Protein AF-A0A0N7JDE4-F1 (afdb_monomer_lite)

pLDDT: mean 88.2, std 12.68, range [44.09, 98.56]

Sequence (131 aa):
MARLRVPNNPERLAYRLHRVTGLILLAYFMAHAVSMGGMLAGYTWLAEPAAAIVSSKTLRFAVAAAAAFHGLNGLRLILVEALGLGLGKPGIPRPPYISTSLRSAQRLLLHFVVVLAGLAVALAAYLLIAW

Secondary structure (DSSP, 8-state):
------TT-HHHHHHHHHHHHHHHHHHHHHHHHHHHHHHHTT-HHHHHHHHHHHH-HHHHHHHHHHHHHHHHHHHHHIIIIIS-TTPPPP----SS---GGGGSHHHHHHHHHHHHHHHHHHHHHHHHHH-

Organism: NCBI:txid1273541

Radius of gyration: 19.72 Å; chains: 1; bounding box: 37×29×63 Å

Foldseek 3Di:
DDPPPPPDDVVVVLVVLLVVLVVLLVVLVVLVCQQVVCVVVVVCVRNVVSCVVNVDLVSQLVNQLSCLLNVLSVVLCCCCPVVVHFPDDDDDQDPVRDHPCVPTVSVVSSVVSVVRSVVSSVVSVCVSVVD

InterPro domains:
  IPR000701 Succinate dehydrogenase/fumarate reductase type B, transmembrane subunit [PF01127] (14-92)
  IPR034804 Fumarate reductase/succinate dehydrogenase, transmembrane subunit [G3DSA:1.20.1300.10] (7-131)
  IPR034804 Fumarate reductase/succinate dehydrogenase, transmembrane subunit [SSF81343] (10-125)

Structure (mmCIF, N/CA/C/O backbone):
data_AF-A0A0N7JDE4-F1
#
_entry.id   AF-A0A0N7JDE4-F1
#
loop_
_atom_site.group_PDB
_atom_site.id
_atom_site.type_symbol
_atom_site.label_atom_id
_atom_site.label_alt_id
_atom_site.label_comp_id
_atom_site.label_asym_id
_atom_site.label_entity_id
_atom_site.label_seq_id
_atom_site.pdbx_PDB_ins_code
_atom_site.Cartn_x
_atom_site.Cartn_y
_atom_site.Cartn_z
_atom_site.occupancy
_atom_site.B_iso_or_equiv
_atom_site.auth_seq_id
_atom_site.auth_comp_id
_atom_site.auth_asym_id
_atom_site.auth_atom_id
_atom_site.pdbx_PDB_model_num
ATOM 1 N N . MET A 1 1 ? 7.149 5.627 35.596 1.00 44.09 1 MET A N 1
ATOM 2 C CA . MET A 1 1 ? 6.058 5.246 34.667 1.00 44.09 1 MET A CA 1
ATOM 3 C C . MET A 1 1 ? 6.228 3.786 34.263 1.00 44.09 1 MET A C 1
ATOM 5 O O . MET A 1 1 ? 7.124 3.479 33.486 1.00 44.09 1 MET A O 1
ATOM 9 N N . ALA A 1 2 ? 5.430 2.873 34.820 1.00 48.00 2 ALA A N 1
ATOM 10 C CA . ALA A 1 2 ? 5.490 1.464 34.440 1.00 48.00 2 ALA A CA 1
ATOM 11 C C . ALA A 1 2 ? 4.971 1.302 33.001 1.00 48.00 2 ALA A C 1
ATOM 13 O O . ALA A 1 2 ? 3.805 1.578 32.720 1.00 48.00 2 ALA A O 1
ATOM 14 N N . ARG A 1 3 ? 5.834 0.880 32.066 1.00 47.81 3 ARG A N 1
ATOM 15 C CA . ARG A 1 3 ? 5.383 0.451 30.736 1.00 47.81 3 ARG A CA 1
ATOM 16 C C . ARG A 1 3 ? 4.545 -0.807 30.931 1.00 47.81 3 ARG A C 1
ATOM 18 O O . ARG A 1 3 ? 5.103 -1.879 31.140 1.00 47.81 3 ARG A O 1
ATOM 25 N N . LEU A 1 4 ? 3.225 -0.688 30.820 1.00 58.00 4 LEU A N 1
ATOM 26 C CA . LEU A 1 4 ? 2.348 -1.840 30.631 1.00 58.00 4 LEU A CA 1
ATOM 27 C C . LEU A 1 4 ? 2.719 -2.488 29.287 1.00 58.00 4 LEU A C 1
ATOM 29 O O . LEU A 1 4 ? 2.220 -2.116 28.222 1.00 58.00 4 LEU A O 1
ATOM 33 N N . ARG A 1 5 ? 3.679 -3.421 29.311 1.00 52.16 5 ARG A N 1
ATOM 34 C CA . ARG A 1 5 ? 3.924 -4.341 28.201 1.00 52.16 5 ARG A CA 1
ATOM 35 C C . ARG A 1 5 ? 2.702 -5.244 28.147 1.00 52.16 5 ARG A C 1
ATOM 37 O O . ARG A 1 5 ? 2.588 -6.167 28.937 1.00 52.16 5 ARG A O 1
ATOM 44 N N . VAL A 1 6 ? 1.790 -4.959 27.226 1.00 58.91 6 VAL A N 1
ATOM 45 C CA . VAL A 1 6 ? 0.791 -5.935 26.793 1.00 58.91 6 VAL A CA 1
ATOM 46 C C . VAL A 1 6 ? 1.487 -6.800 25.736 1.00 58.91 6 VAL A C 1
ATOM 48 O O . VAL A 1 6 ? 1.682 -6.309 24.615 1.00 58.91 6 VAL A O 1
ATOM 51 N N . PRO A 1 7 ? 1.974 -8.011 26.072 1.00 53.94 7 PRO A N 1
ATOM 52 C CA . PRO A 1 7 ? 2.482 -8.929 25.061 1.00 53.94 7 PRO A CA 1
ATOM 53 C C . PRO A 1 7 ? 1.372 -9.217 24.037 1.00 53.94 7 PRO A C 1
ATOM 55 O O . PRO A 1 7 ? 0.198 -9.287 24.389 1.00 53.94 7 PRO A O 1
ATOM 58 N N . ASN A 1 8 ? 1.746 -9.348 22.762 1.00 64.81 8 ASN A N 1
ATOM 59 C CA . ASN A 1 8 ? 0.865 -9.789 21.670 1.00 64.81 8 ASN A CA 1
ATOM 60 C C . ASN A 1 8 ? -0.326 -8.864 21.343 1.00 64.81 8 ASN A C 1
ATOM 62 O O . ASN A 1 8 ? -1.459 -9.320 21.216 1.00 64.81 8 ASN A O 1
ATOM 66 N N . ASN A 1 9 ? -0.086 -7.558 21.155 1.00 79.19 9 ASN A N 1
ATOM 67 C CA . ASN A 1 9 ? -1.111 -6.660 20.604 1.00 79.19 9 ASN A CA 1
ATOM 68 C C . ASN A 1 9 ? -1.062 -6.628 19.056 1.00 79.19 9 ASN A C 1
ATOM 70 O O . ASN A 1 9 ? -0.157 -5.980 18.513 1.00 79.19 9 ASN A O 1
ATOM 74 N N . PRO A 1 10 ? -2.027 -7.245 18.343 1.00 86.81 10 PRO A N 1
ATOM 75 C CA . PRO A 1 10 ? -2.041 -7.276 16.879 1.00 86.81 10 PRO A CA 1
ATOM 76 C C . PRO A 1 10 ? -2.194 -5.882 16.251 1.00 86.81 10 PRO A C 1
ATOM 78 O O . PRO A 1 10 ? -1.627 -5.636 15.193 1.00 86.81 10 PRO A O 1
ATOM 81 N N . GLU A 1 11 ? -2.838 -4.925 16.928 1.00 88.19 11 GLU A N 1
ATOM 82 C CA . GLU A 1 11 ? -2.956 -3.535 16.448 1.00 88.19 11 GLU A CA 1
ATOM 83 C C . GLU A 1 11 ? -1.585 -2.851 16.344 1.00 88.19 11 GLU A C 1
ATOM 85 O O . GLU A 1 11 ? -1.309 -2.092 15.417 1.00 88.19 11 GLU A O 1
ATOM 90 N N . ARG A 1 12 ? -0.672 -3.154 17.278 1.00 88.44 12 ARG A N 1
ATOM 91 C CA . ARG A 1 12 ? 0.691 -2.604 17.254 1.00 88.44 12 ARG A CA 1
ATOM 92 C C . ARG A 1 12 ? 1.488 -3.162 16.080 1.00 88.44 12 ARG A C 1
ATOM 94 O O . ARG A 1 12 ? 2.286 -2.436 15.487 1.00 88.44 12 ARG A O 1
ATOM 101 N N . LEU A 1 13 ? 1.299 -4.445 15.778 1.00 90.75 13 LEU A N 1
ATOM 102 C CA . LEU A 1 13 ? 1.906 -5.065 14.608 1.00 90.75 13 LEU A CA 1
ATOM 103 C C . LEU A 1 13 ? 1.324 -4.458 13.328 1.00 90.75 13 LEU A C 1
ATOM 105 O O . LEU A 1 13 ? 2.094 -4.011 12.485 1.00 90.75 13 LEU A O 1
ATOM 109 N N . ALA A 1 14 ? -0.002 -4.342 13.232 1.00 93.75 14 ALA A N 1
ATOM 110 C CA . ALA A 1 14 ? -0.688 -3.743 12.091 1.00 93.75 14 ALA A CA 1
ATOM 111 C C . ALA A 1 14 ? -0.226 -2.302 11.819 1.00 93.75 14 ALA A C 1
ATOM 113 O O . ALA A 1 14 ? 0.050 -1.951 10.676 1.00 93.75 14 ALA A O 1
ATOM 114 N N . TYR A 1 15 ? -0.039 -1.491 12.866 1.00 93.25 15 TYR A N 1
ATOM 115 C CA . TYR A 1 15 ? 0.521 -0.142 12.745 1.00 93.25 15 TYR A CA 1
ATOM 116 C C . TYR A 1 15 ? 1.933 -0.141 12.138 1.00 93.25 15 TYR A C 1
ATOM 118 O O . TYR A 1 15 ? 2.220 0.624 11.218 1.00 93.25 15 TYR A O 1
ATOM 126 N N . ARG A 1 16 ? 2.830 -1.011 12.627 1.00 95.38 16 ARG A N 1
ATOM 127 C CA . ARG A 1 16 ? 4.194 -1.121 12.079 1.00 95.38 16 ARG A CA 1
ATOM 128 C C . ARG A 1 16 ? 4.165 -1.580 10.627 1.00 95.38 16 ARG A C 1
ATOM 130 O O . ARG A 1 16 ? 4.826 -0.970 9.791 1.00 95.38 16 ARG A O 1
ATOM 137 N N . LEU A 1 17 ? 3.374 -2.612 10.335 1.00 96.50 17 LEU A N 1
ATOM 138 C CA . LEU A 1 17 ? 3.215 -3.140 8.985 1.00 96.50 17 LEU A CA 1
ATOM 139 C C . LEU A 1 17 ? 2.670 -2.076 8.037 1.00 96.50 17 LEU A C 1
ATOM 141 O O . LEU A 1 17 ? 3.180 -1.957 6.932 1.00 96.50 17 LEU A O 1
ATOM 145 N N . HIS A 1 18 ? 1.710 -1.250 8.456 1.00 97.88 18 HIS A N 1
ATOM 146 C CA . HIS A 1 18 ? 1.136 -0.210 7.599 1.00 97.88 18 HIS A CA 1
ATOM 147 C C . HIS A 1 18 ? 2.188 0.812 7.161 1.00 97.88 18 HIS A C 1
ATOM 149 O O . HIS A 1 18 ? 2.261 1.167 5.988 1.00 97.88 18 HIS A O 1
ATOM 155 N N . ARG A 1 19 ? 3.069 1.219 8.081 1.00 97.44 19 ARG A N 1
ATOM 156 C CA . ARG A 1 19 ? 4.166 2.144 7.768 1.00 97.44 19 ARG A CA 1
ATOM 157 C C . ARG A 1 19 ? 5.212 1.509 6.859 1.00 97.44 19 ARG A C 1
ATOM 159 O O . ARG A 1 19 ? 5.597 2.117 5.869 1.00 97.44 19 ARG A O 1
ATOM 166 N N . VAL A 1 20 ? 5.649 0.290 7.176 1.00 98.12 20 VAL A N 1
ATOM 167 C CA . VAL A 1 20 ? 6.656 -0.425 6.374 1.00 98.12 20 VAL A CA 1
ATOM 168 C C . VAL A 1 20 ? 6.135 -0.695 4.963 1.00 98.12 20 VAL A C 1
ATOM 170 O O . VAL A 1 20 ? 6.819 -0.392 3.992 1.00 98.12 20 VAL A O 1
ATOM 173 N N . THR A 1 21 ? 4.903 -1.189 4.835 1.00 98.25 21 THR A N 1
ATOM 174 C CA . THR A 1 21 ? 4.263 -1.417 3.529 1.00 98.25 21 THR A CA 1
ATOM 175 C C . THR A 1 21 ? 4.073 -0.117 2.754 1.00 98.25 21 THR A C 1
ATOM 177 O O . THR A 1 21 ? 4.327 -0.105 1.558 1.00 98.25 21 THR A O 1
ATOM 180 N N . GLY A 1 22 ? 3.745 0.996 3.418 1.00 98.19 22 GLY A N 1
ATOM 181 C CA . GLY A 1 22 ? 3.687 2.311 2.775 1.00 98.19 22 GLY A CA 1
ATOM 182 C C . GLY A 1 22 ? 5.028 2.750 2.183 1.00 98.19 22 GLY A C 1
ATOM 183 O O . GLY A 1 22 ? 5.067 3.236 1.058 1.00 98.19 22 GLY A O 1
ATOM 184 N N . LEU A 1 23 ? 6.139 2.521 2.894 1.00 98.19 23 LEU A N 1
ATOM 185 C CA . LEU A 1 23 ? 7.485 2.815 2.381 1.00 98.19 23 LEU A CA 1
ATOM 186 C C . LEU A 1 23 ? 7.867 1.917 1.195 1.00 98.19 23 LEU A C 1
ATOM 188 O O . LEU A 1 23 ? 8.443 2.408 0.227 1.00 98.19 23 LEU A O 1
ATOM 192 N N . ILE A 1 24 ? 7.516 0.627 1.246 1.00 96.56 24 ILE A N 1
ATOM 193 C CA . ILE A 1 24 ? 7.724 -0.312 0.130 1.00 96.56 24 ILE A CA 1
ATOM 194 C C . ILE A 1 24 ? 6.957 0.161 -1.110 1.00 96.56 24 ILE A C 1
ATOM 196 O O . ILE A 1 24 ? 7.526 0.223 -2.198 1.00 96.56 24 ILE A O 1
ATOM 200 N N . LEU A 1 25 ? 5.683 0.528 -0.942 1.00 98.12 25 LEU A N 1
ATOM 201 C CA . LEU A 1 25 ? 4.842 1.014 -2.035 1.00 98.12 25 LEU A CA 1
ATOM 202 C C . LEU A 1 25 ? 5.357 2.331 -2.602 1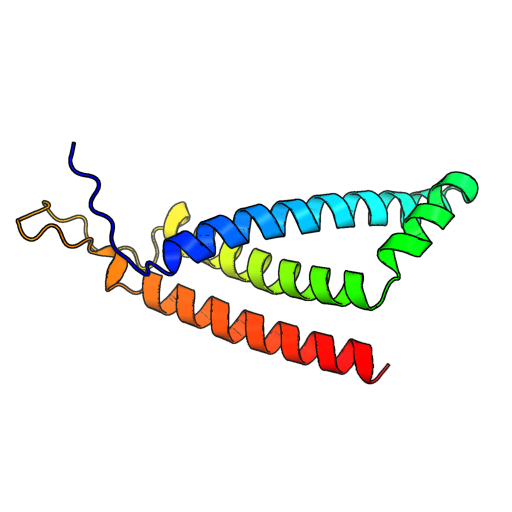.00 98.12 25 LEU A C 1
ATOM 204 O O . LEU A 1 25 ? 5.421 2.469 -3.817 1.00 98.12 25 LEU A O 1
ATOM 208 N N . LEU A 1 26 ? 5.769 3.270 -1.749 1.00 97.94 26 LEU A N 1
ATOM 209 C CA . LEU A 1 26 ? 6.354 4.531 -2.194 1.00 97.94 26 LEU A CA 1
ATOM 210 C C . LEU A 1 26 ? 7.590 4.286 -3.067 1.00 97.94 26 LEU A C 1
ATOM 212 O O . LEU A 1 26 ? 7.653 4.790 -4.184 1.00 97.94 26 LEU A O 1
ATOM 216 N N . ALA A 1 27 ? 8.540 3.476 -2.592 1.00 96.31 27 ALA A N 1
ATOM 217 C CA . ALA A 1 27 ? 9.749 3.158 -3.348 1.00 96.31 27 ALA A CA 1
ATOM 218 C C . ALA A 1 27 ? 9.427 2.475 -4.688 1.00 96.31 27 ALA A C 1
ATOM 220 O O . ALA A 1 27 ? 9.967 2.864 -5.725 1.00 96.31 27 ALA A O 1
ATOM 221 N N . TYR A 1 28 ? 8.508 1.503 -4.683 1.00 96.81 28 TYR A N 1
ATOM 222 C CA . TYR A 1 28 ? 8.073 0.828 -5.902 1.00 96.81 28 TYR A CA 1
ATOM 223 C C . TYR A 1 28 ? 7.406 1.790 -6.889 1.00 96.81 28 TYR A C 1
ATOM 225 O O . TYR A 1 28 ? 7.761 1.786 -8.063 1.00 96.81 28 TYR A O 1
ATOM 233 N N . PHE A 1 29 ? 6.477 2.638 -6.438 1.00 96.56 29 PHE A N 1
ATOM 234 C CA . PHE A 1 29 ? 5.784 3.581 -7.316 1.00 96.56 29 PHE A CA 1
ATOM 235 C C . PHE A 1 29 ? 6.726 4.622 -7.915 1.00 96.56 29 PHE A C 1
ATOM 237 O O . PHE A 1 29 ? 6.549 4.972 -9.078 1.00 96.56 29 PHE A O 1
ATOM 244 N N . MET A 1 30 ? 7.748 5.074 -7.182 1.00 96.69 30 MET A N 1
ATOM 245 C CA . MET A 1 30 ? 8.772 5.960 -7.746 1.00 96.69 30 MET A CA 1
ATOM 246 C C . MET A 1 30 ? 9.555 5.263 -8.864 1.00 96.69 30 MET A C 1
ATOM 248 O O . MET A 1 30 ? 9.657 5.801 -9.965 1.00 96.69 30 MET A O 1
ATOM 252 N N . ALA A 1 31 ? 10.048 4.042 -8.626 1.00 96.12 31 ALA A N 1
ATOM 253 C CA . ALA A 1 31 ? 10.745 3.269 -9.656 1.00 96.12 31 ALA A CA 1
ATOM 254 C C . ALA A 1 31 ? 9.836 2.962 -10.861 1.00 96.12 31 ALA A C 1
ATOM 256 O O . ALA A 1 31 ? 10.254 3.073 -12.011 1.00 96.12 31 ALA A O 1
ATOM 257 N N . HIS A 1 32 ? 8.569 2.631 -10.609 1.00 95.88 32 HIS A N 1
ATOM 258 C CA . HIS A 1 32 ? 7.593 2.341 -11.653 1.00 95.88 32 HIS A CA 1
ATOM 259 C C . HIS A 1 32 ? 7.264 3.580 -12.499 1.00 95.88 32 HIS A C 1
ATOM 261 O O . HIS A 1 32 ? 7.206 3.484 -13.723 1.00 95.88 32 HIS A O 1
ATOM 267 N N . ALA A 1 33 ? 7.121 4.752 -11.871 1.00 96.31 33 ALA A N 1
ATOM 268 C CA . ALA A 1 33 ? 6.915 6.018 -12.569 1.00 96.31 33 ALA A CA 1
ATOM 269 C C . ALA A 1 33 ? 8.116 6.385 -13.454 1.00 96.31 33 ALA A C 1
ATOM 271 O O . ALA A 1 33 ? 7.924 6.802 -14.593 1.00 96.31 33 ALA A O 1
ATOM 272 N N . VAL A 1 34 ? 9.346 6.174 -12.968 1.00 97.25 34 VAL A N 1
ATOM 273 C CA . VAL A 1 34 ? 10.574 6.381 -13.755 1.00 97.25 34 VAL A CA 1
ATOM 274 C C . VAL A 1 34 ? 10.639 5.426 -14.946 1.00 97.25 34 VAL A C 1
ATOM 276 O O . VAL A 1 34 ? 10.954 5.855 -16.051 1.00 97.25 34 VAL A O 1
ATOM 279 N N . SER A 1 35 ? 10.296 4.152 -14.746 1.00 96.12 35 SER A N 1
ATOM 280 C CA . SER A 1 35 ? 10.259 3.153 -15.818 1.00 96.12 35 SER A CA 1
ATOM 281 C C . SER A 1 35 ? 9.255 3.535 -16.912 1.00 96.12 35 SER A C 1
ATOM 283 O O . SER A 1 35 ? 9.644 3.735 -18.060 1.00 96.12 35 SER A O 1
ATOM 285 N N . MET A 1 36 ? 7.978 3.704 -16.564 1.00 93.94 36 MET A N 1
ATOM 286 C CA . MET A 1 36 ? 6.928 3.971 -17.553 1.00 93.94 36 MET A CA 1
ATOM 287 C C . MET A 1 36 ? 7.066 5.363 -18.177 1.00 93.94 36 MET A C 1
ATOM 289 O O . MET A 1 36 ? 6.964 5.516 -19.394 1.00 93.94 36 MET A O 1
ATOM 293 N N . GLY A 1 37 ? 7.328 6.382 -17.354 1.00 94.94 37 GLY A N 1
ATOM 294 C CA . GLY A 1 37 ? 7.498 7.757 -17.818 1.00 94.94 37 GLY A CA 1
ATOM 295 C C . GLY A 1 37 ? 8.752 7.933 -18.671 1.00 94.94 37 GLY A C 1
ATOM 296 O O . GLY A 1 37 ? 8.702 8.597 -19.703 1.00 94.94 37 GLY A O 1
ATOM 297 N N . GLY A 1 38 ? 9.860 7.293 -18.288 1.00 95.75 38 GLY A N 1
ATOM 298 C CA . GLY A 1 38 ? 11.099 7.316 -19.057 1.00 95.75 38 GLY A CA 1
ATOM 299 C C . GLY A 1 38 ? 10.972 6.594 -20.399 1.00 95.75 38 GLY A C 1
ATOM 300 O O . GLY A 1 38 ? 11.450 7.121 -21.399 1.00 95.75 38 GLY A O 1
ATOM 301 N N . MET A 1 39 ? 10.277 5.448 -20.455 1.00 94.31 39 MET A N 1
ATOM 302 C CA . MET A 1 39 ? 9.975 4.763 -21.721 1.00 94.31 39 MET A CA 1
ATOM 303 C C . MET A 1 39 ? 9.141 5.648 -22.651 1.00 94.31 39 MET A C 1
ATOM 305 O O . MET A 1 39 ? 9.495 5.808 -23.817 1.00 94.31 39 MET A O 1
ATOM 309 N N . LEU A 1 40 ? 8.078 6.272 -22.132 1.00 96.31 40 LEU A N 1
ATOM 310 C CA . LEU A 1 40 ? 7.215 7.160 -22.915 1.00 96.31 40 LEU A CA 1
ATOM 311 C C . LEU A 1 40 ? 7.969 8.381 -23.463 1.00 96.31 40 LEU A C 1
ATOM 313 O O . LEU A 1 40 ? 7.711 8.818 -24.581 1.00 96.31 40 LEU A O 1
ATOM 317 N N . ALA A 1 41 ? 8.910 8.920 -22.687 1.00 96.44 41 ALA A N 1
ATOM 318 C CA . ALA A 1 41 ? 9.723 10.071 -23.069 1.00 96.44 41 ALA A CA 1
ATOM 319 C C . ALA A 1 41 ? 10.962 9.713 -23.919 1.00 96.44 41 ALA A C 1
ATOM 321 O O . ALA A 1 41 ? 11.719 10.604 -24.297 1.00 96.44 41 ALA A O 1
ATOM 322 N N . GLY A 1 42 ? 11.202 8.428 -24.207 1.00 95.31 42 GLY A N 1
ATOM 323 C CA . GLY A 1 42 ? 12.375 7.966 -24.959 1.00 95.31 42 GLY A CA 1
ATOM 324 C C . GLY A 1 42 ? 13.691 7.952 -24.166 1.00 95.31 42 GLY A C 1
ATOM 325 O O . GLY A 1 42 ? 14.753 7.714 -24.739 1.00 95.31 42 GLY A O 1
ATOM 326 N N . TYR A 1 43 ? 13.656 8.158 -22.846 1.00 96.25 43 TYR A N 1
ATOM 327 C CA . TYR A 1 43 ? 14.821 8.088 -21.953 1.00 96.25 43 TYR A CA 1
ATOM 328 C C . TYR A 1 43 ? 15.119 6.646 -21.520 1.00 96.25 43 TYR A C 1
ATOM 330 O O . TYR A 1 43 ? 15.121 6.316 -20.332 1.00 96.25 43 TYR A O 1
ATOM 338 N N . THR A 1 44 ? 15.380 5.768 -22.489 1.00 94.00 44 THR A N 1
ATOM 339 C CA . THR A 1 44 ? 15.582 4.325 -22.254 1.00 94.00 44 THR A CA 1
ATOM 340 C C . THR A 1 44 ? 16.737 4.034 -21.294 1.00 94.00 44 THR A C 1
ATOM 342 O O . THR A 1 44 ? 16.612 3.171 -20.433 1.00 94.00 44 THR A O 1
ATOM 345 N N . TRP A 1 45 ? 17.818 4.815 -21.346 1.00 93.12 45 TRP A N 1
ATOM 346 C CA . TRP A 1 45 ? 18.969 4.682 -20.441 1.00 93.12 45 TR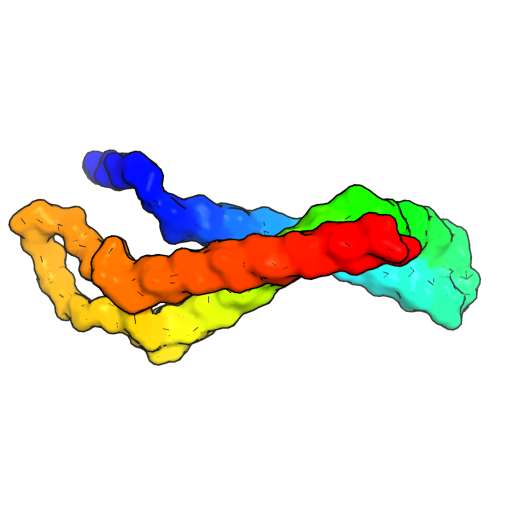P A CA 1
ATOM 347 C C . TRP A 1 45 ? 18.609 4.835 -18.951 1.00 93.12 45 TRP A C 1
ATOM 349 O O . TRP A 1 45 ? 19.262 4.237 -18.099 1.00 93.12 45 TRP A O 1
ATOM 359 N N . LEU A 1 46 ? 17.569 5.613 -18.635 1.00 92.94 46 LEU A N 1
ATOM 360 C CA . LEU A 1 46 ? 17.043 5.786 -17.279 1.00 92.94 46 LEU A CA 1
ATOM 361 C C . LEU A 1 46 ? 15.917 4.786 -16.977 1.00 92.94 46 LEU A C 1
ATOM 363 O O . LEU A 1 46 ? 15.790 4.303 -15.851 1.00 92.94 46 LEU A O 1
ATOM 367 N N . ALA A 1 47 ? 15.094 4.481 -17.978 1.00 96.19 47 ALA A N 1
ATOM 368 C CA . ALA A 1 47 ? 13.890 3.678 -17.824 1.00 96.19 47 ALA A CA 1
ATOM 369 C C . ALA A 1 47 ? 14.160 2.171 -17.711 1.00 96.19 47 ALA A C 1
ATOM 371 O O . ALA A 1 47 ? 13.520 1.498 -16.902 1.00 96.19 47 ALA A O 1
ATOM 372 N N . GLU A 1 48 ? 15.107 1.644 -18.491 1.00 95.81 48 GLU A N 1
ATOM 373 C CA . GLU A 1 48 ? 15.426 0.211 -18.565 1.00 95.81 48 GLU A CA 1
ATOM 374 C C . GLU A 1 48 ? 15.903 -0.368 -17.219 1.00 95.81 48 GLU A C 1
ATOM 376 O O . GLU A 1 48 ? 15.360 -1.389 -16.785 1.00 95.81 48 GLU A O 1
ATOM 381 N N . PRO A 1 49 ? 16.823 0.277 -16.465 1.00 95.31 49 PRO A N 1
ATOM 382 C CA . PRO A 1 49 ? 17.213 -0.222 -15.145 1.00 95.31 49 PRO A CA 1
ATOM 383 C C . PRO A 1 49 ? 16.038 -0.273 -14.161 1.00 95.31 49 PRO A C 1
ATOM 385 O O . PRO A 1 49 ? 15.892 -1.232 -13.401 1.00 95.31 49 PRO A O 1
ATOM 388 N N . ALA A 1 50 ? 15.168 0.741 -14.188 1.00 94.94 50 ALA A N 1
ATOM 389 C CA . ALA A 1 50 ? 13.976 0.775 -13.350 1.00 94.94 50 ALA A CA 1
ATOM 390 C C . ALA A 1 50 ? 12.976 -0.323 -13.754 1.00 94.94 50 ALA A C 1
ATOM 392 O O . ALA A 1 50 ? 12.434 -1.002 -12.879 1.00 94.94 50 ALA A O 1
ATOM 393 N N . ALA A 1 51 ? 12.790 -0.551 -15.060 1.00 95.12 51 ALA A N 1
ATOM 394 C CA . ALA A 1 51 ? 11.943 -1.607 -15.613 1.00 95.12 51 ALA A CA 1
ATOM 395 C C . ALA A 1 51 ? 12.410 -3.005 -15.175 1.00 95.12 51 ALA A C 1
ATOM 397 O O . ALA A 1 51 ? 11.599 -3.835 -14.754 1.00 95.12 51 ALA A O 1
ATOM 398 N N . ALA A 1 52 ? 13.722 -3.255 -15.199 1.00 94.06 52 ALA A N 1
ATOM 399 C CA . ALA A 1 52 ? 14.312 -4.515 -14.753 1.00 94.06 52 ALA A CA 1
ATOM 400 C C . ALA A 1 52 ? 14.021 -4.801 -13.269 1.00 94.06 52 ALA A C 1
ATOM 402 O O . ALA A 1 52 ? 13.695 -5.930 -12.900 1.00 94.06 52 ALA A O 1
ATOM 403 N N . ILE A 1 53 ? 14.069 -3.773 -12.416 1.00 92.31 53 ILE A N 1
ATOM 404 C CA . ILE A 1 53 ? 13.741 -3.908 -10.991 1.00 92.31 53 ILE A CA 1
ATOM 405 C C . ILE A 1 53 ? 12.248 -4.214 -10.813 1.00 92.31 53 ILE A C 1
ATOM 407 O O . ILE A 1 53 ? 11.896 -5.210 -10.177 1.00 92.31 53 ILE A O 1
ATOM 411 N N . VAL A 1 54 ? 11.360 -3.389 -11.383 1.00 94.69 54 VAL A N 1
ATOM 412 C CA . VAL A 1 54 ? 9.905 -3.480 -11.137 1.00 94.69 54 VAL A CA 1
ATOM 413 C C . VAL A 1 54 ? 9.234 -4.684 -11.804 1.00 94.69 54 VAL A C 1
ATOM 415 O O . VAL A 1 54 ? 8.174 -5.115 -11.356 1.00 94.69 54 VAL A O 1
ATOM 418 N N . SER A 1 55 ? 9.844 -5.271 -12.837 1.00 92.50 55 SER A N 1
ATOM 419 C CA . SER A 1 55 ? 9.311 -6.448 -13.545 1.00 92.50 55 SER A CA 1
ATOM 420 C C . SER A 1 55 ? 9.563 -7.783 -12.827 1.00 92.50 55 SER A C 1
ATOM 422 O O . SER A 1 55 ? 8.885 -8.780 -13.119 1.00 92.50 55 SER A O 1
ATOM 424 N N . SER A 1 56 ? 10.465 -7.812 -11.838 1.00 92.12 56 SER A N 1
ATOM 425 C CA . SER A 1 56 ? 10.783 -9.007 -11.046 1.00 92.12 56 SER A CA 1
ATOM 426 C C . SER A 1 56 ? 9.528 -9.659 -10.450 1.00 92.12 56 SER A C 1
ATOM 428 O O . SER A 1 56 ? 8.747 -9.005 -9.754 1.00 92.12 56 SER A O 1
ATOM 430 N N . LYS A 1 57 ? 9.331 -10.970 -10.690 1.00 89.75 57 LYS A N 1
ATOM 431 C CA . LYS A 1 57 ? 8.185 -11.731 -10.143 1.00 89.75 57 LYS A CA 1
ATOM 432 C C . LYS A 1 57 ? 8.135 -11.640 -8.612 1.00 89.75 57 LYS A C 1
ATOM 434 O O . LYS A 1 57 ? 7.076 -11.373 -8.049 1.00 89.75 57 LYS A O 1
ATOM 439 N N . THR A 1 58 ? 9.283 -11.788 -7.948 1.00 91.38 58 THR A N 1
ATOM 440 C CA . THR A 1 58 ? 9.397 -11.704 -6.484 1.00 91.38 58 THR A CA 1
ATOM 441 C C . THR A 1 58 ? 9.002 -10.326 -5.966 1.00 91.38 58 THR A C 1
ATOM 443 O O . THR A 1 58 ? 8.244 -10.225 -5.001 1.00 91.38 58 THR A O 1
ATOM 446 N N . LEU A 1 59 ? 9.476 -9.258 -6.620 1.00 93.44 59 LEU A N 1
ATOM 447 C CA . LEU A 1 59 ? 9.143 -7.898 -6.203 1.00 93.44 59 LEU A CA 1
ATOM 448 C C . LEU A 1 59 ? 7.660 -7.599 -6.424 1.00 93.44 59 LEU A C 1
ATOM 450 O O . LEU A 1 59 ? 7.010 -7.085 -5.519 1.00 93.44 59 LEU A O 1
ATOM 454 N N . ARG A 1 60 ? 7.100 -7.972 -7.580 1.00 92.81 60 ARG A N 1
ATOM 455 C CA . ARG A 1 60 ? 5.669 -7.797 -7.869 1.00 92.81 60 ARG A CA 1
ATOM 456 C C . ARG A 1 60 ? 4.787 -8.526 -6.863 1.00 92.81 60 ARG A C 1
ATOM 458 O O . ARG A 1 60 ? 3.796 -7.957 -6.416 1.00 92.81 60 ARG A O 1
ATOM 465 N N . PHE A 1 61 ? 5.167 -9.734 -6.451 1.00 94.06 61 PHE A N 1
ATOM 466 C CA . PHE A 1 61 ? 4.459 -10.449 -5.392 1.00 94.06 61 PHE A CA 1
ATOM 467 C C . PHE A 1 61 ? 4.530 -9.708 -4.046 1.00 94.06 61 PHE A C 1
ATOM 469 O O . PHE A 1 61 ? 3.501 -9.476 -3.410 1.00 94.06 61 PHE A O 1
ATOM 476 N N . ALA A 1 62 ? 5.725 -9.277 -3.629 1.00 94.94 62 ALA A N 1
ATOM 477 C CA . ALA A 1 62 ? 5.905 -8.532 -2.383 1.00 94.94 62 ALA A CA 1
ATOM 478 C C . ALA A 1 62 ? 5.118 -7.208 -2.375 1.00 94.94 62 ALA A C 1
ATOM 480 O O . ALA A 1 62 ? 4.496 -6.854 -1.373 1.00 94.94 62 ALA A O 1
ATOM 481 N N . VAL A 1 63 ? 5.103 -6.499 -3.504 1.00 96.75 63 VAL A N 1
ATOM 482 C CA . VAL A 1 63 ? 4.362 -5.247 -3.694 1.00 96.75 63 VAL A CA 1
ATOM 483 C C . VAL A 1 63 ? 2.858 -5.493 -3.710 1.00 96.75 63 VAL A C 1
ATOM 485 O O . VAL A 1 63 ? 2.133 -4.727 -3.084 1.00 96.75 63 VAL A O 1
ATOM 488 N N . ALA A 1 64 ? 2.376 -6.571 -4.334 1.00 96.25 64 ALA A N 1
ATOM 489 C CA . ALA A 1 64 ? 0.964 -6.950 -4.281 1.00 96.25 64 ALA A CA 1
ATOM 490 C C . ALA A 1 64 ? 0.513 -7.228 -2.837 1.00 96.25 64 ALA A C 1
ATOM 492 O O . ALA A 1 64 ? -0.529 -6.733 -2.406 1.00 96.25 64 ALA A O 1
ATOM 493 N N . ALA A 1 65 ? 1.331 -7.941 -2.056 1.00 96.81 65 ALA A N 1
ATOM 494 C CA . ALA A 1 65 ? 1.059 -8.174 -0.641 1.00 96.81 65 ALA A CA 1
ATOM 495 C C . ALA A 1 65 ? 1.081 -6.887 0.190 1.00 96.81 65 ALA A C 1
ATOM 497 O O . ALA A 1 65 ? 0.184 -6.659 1.009 1.00 96.81 65 ALA A O 1
ATOM 498 N N . ALA A 1 66 ? 2.062 -6.015 -0.054 1.00 98.06 66 ALA A N 1
ATOM 499 C CA . ALA A 1 66 ? 2.128 -4.708 0.581 1.00 98.06 66 ALA A CA 1
ATOM 500 C C . ALA A 1 66 ? 0.903 -3.851 0.230 1.00 98.06 66 ALA A C 1
ATOM 502 O O . ALA A 1 66 ? 0.310 -3.270 1.133 1.00 98.06 66 ALA A O 1
ATOM 503 N N . ALA A 1 67 ? 0.485 -3.814 -1.038 1.00 98.06 67 ALA A N 1
ATOM 504 C CA . ALA A 1 67 ? -0.659 -3.042 -1.521 1.00 98.06 67 ALA A CA 1
ATOM 505 C C . ALA A 1 67 ? -1.974 -3.526 -0.904 1.00 98.06 67 ALA A C 1
ATOM 507 O O . ALA A 1 67 ? -2.733 -2.712 -0.375 1.00 98.06 67 ALA A O 1
ATOM 508 N N . ALA A 1 68 ? -2.213 -4.842 -0.904 1.00 97.94 68 ALA A N 1
ATOM 509 C CA . ALA A 1 68 ? -3.415 -5.438 -0.329 1.00 97.94 68 ALA A CA 1
ATOM 510 C C . ALA A 1 68 ? -3.556 -5.090 1.158 1.00 97.94 68 ALA A C 1
ATOM 512 O O . ALA A 1 68 ? -4.583 -4.558 1.583 1.00 97.94 68 ALA A O 1
ATOM 513 N N . PHE A 1 69 ? -2.503 -5.324 1.949 1.00 98.38 69 PHE A N 1
ATOM 514 C CA . PHE A 1 69 ? -2.531 -4.987 3.368 1.00 98.38 69 PHE A CA 1
ATOM 515 C C . PHE A 1 69 ? -2.615 -3.472 3.597 1.00 98.38 69 PHE A C 1
ATOM 517 O O . PHE A 1 69 ? -3.439 -3.023 4.391 1.00 98.38 69 PHE A O 1
ATOM 524 N N . HIS A 1 70 ? -1.783 -2.671 2.924 1.00 98.56 70 HIS A N 1
ATOM 525 C CA . HIS A 1 70 ? -1.715 -1.226 3.143 1.00 98.56 70 HIS A CA 1
ATOM 526 C C . HIS A 1 70 ? -3.039 -0.537 2.812 1.00 98.56 70 HIS A C 1
ATOM 528 O O . HIS A 1 70 ? -3.511 0.265 3.617 1.00 98.56 70 HIS A O 1
ATOM 534 N N . GLY A 1 71 ? -3.655 -0.887 1.679 1.00 98.00 71 GLY A N 1
ATOM 535 C CA . GLY A 1 71 ? -4.938 -0.340 1.248 1.00 98.00 71 GLY A CA 1
ATOM 536 C C . GLY A 1 71 ? -6.077 -0.714 2.194 1.00 98.00 71 GLY A C 1
ATOM 537 O O . GLY A 1 71 ? -6.764 0.168 2.709 1.00 98.00 71 GLY A O 1
ATOM 538 N N . LEU A 1 72 ? -6.241 -2.006 2.501 1.00 98.12 72 LEU A N 1
ATOM 539 C CA . LEU A 1 72 ? -7.306 -2.476 3.397 1.00 98.12 72 LEU A CA 1
ATOM 540 C C . LEU A 1 72 ? -7.130 -1.953 4.828 1.00 98.12 72 LEU A C 1
ATOM 542 O O . LEU A 1 72 ? -8.091 -1.516 5.463 1.00 98.12 72 LEU A O 1
ATOM 546 N N . ASN A 1 73 ? -5.898 -1.955 5.343 1.00 97.19 73 ASN A N 1
ATOM 547 C CA . ASN A 1 73 ? -5.609 -1.422 6.667 1.00 97.19 73 ASN A CA 1
ATOM 548 C C . ASN A 1 73 ? -5.787 0.100 6.717 1.00 97.19 73 ASN A C 1
ATOM 550 O O . ASN A 1 73 ? -6.312 0.597 7.709 1.00 97.19 73 ASN A O 1
ATOM 554 N N . GLY A 1 74 ? -5.391 0.824 5.666 1.00 96.81 74 GLY A N 1
ATOM 555 C CA . GLY A 1 74 ? -5.624 2.262 5.523 1.00 96.81 74 GLY A CA 1
ATOM 556 C C . GLY A 1 74 ? -7.114 2.599 5.519 1.00 96.81 74 GLY A C 1
ATOM 557 O O . GLY A 1 74 ? -7.542 3.460 6.282 1.00 96.81 74 GLY A O 1
ATOM 558 N N . LEU A 1 75 ? -7.926 1.846 4.770 1.00 96.62 75 LEU A N 1
ATOM 559 C CA . LEU A 1 75 ? -9.383 1.982 4.795 1.00 96.62 75 LEU A CA 1
ATOM 560 C C . LEU A 1 75 ? -9.948 1.738 6.201 1.00 96.62 75 LEU A C 1
ATOM 562 O O . LEU A 1 75 ? -10.735 2.544 6.687 1.00 96.62 75 LEU A O 1
ATOM 566 N N . ARG A 1 76 ? -9.498 0.686 6.900 1.00 94.94 76 ARG A N 1
ATOM 567 C CA . ARG A 1 76 ? -9.863 0.468 8.311 1.00 94.94 76 ARG A CA 1
ATOM 568 C C . ARG A 1 76 ? -9.520 1.683 9.178 1.00 94.94 76 ARG A C 1
ATOM 570 O O . ARG A 1 76 ? -10.337 2.052 10.013 1.00 94.94 76 ARG A O 1
ATOM 577 N N . LEU A 1 77 ? -8.340 2.285 9.014 1.00 94.19 77 LEU A N 1
ATOM 578 C CA . LEU A 1 77 ? -7.946 3.468 9.790 1.00 94.19 77 LEU A CA 1
ATOM 579 C C . LEU A 1 77 ?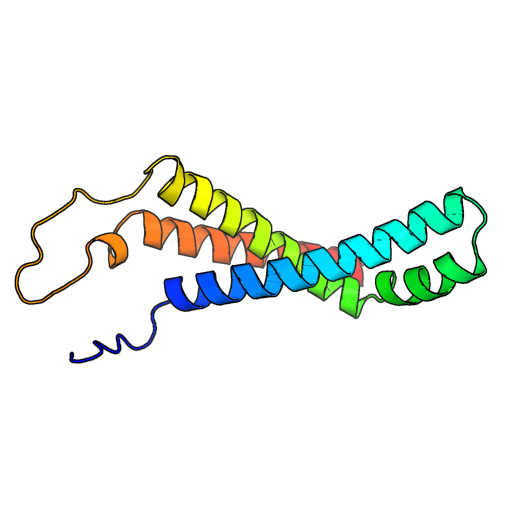 -8.842 4.671 9.474 1.00 94.19 77 LEU A C 1
ATOM 581 O O . LEU A 1 77 ? -9.263 5.350 10.399 1.00 94.19 77 LEU A O 1
ATOM 585 N N . ILE A 1 78 ? -9.216 4.892 8.211 1.00 95.19 78 ILE A N 1
ATOM 586 C CA . ILE A 1 78 ? -10.184 5.940 7.845 1.00 95.19 78 ILE A CA 1
ATOM 587 C C . ILE A 1 78 ? -11.517 5.706 8.569 1.00 95.19 78 ILE A C 1
ATOM 589 O O . ILE A 1 78 ? -12.037 6.614 9.214 1.00 95.19 78 ILE A O 1
ATOM 593 N N . LEU A 1 79 ? -12.052 4.482 8.526 1.00 92.31 79 LEU A N 1
ATOM 594 C CA . LEU A 1 79 ? -13.319 4.155 9.186 1.00 92.31 79 LEU A CA 1
ATOM 595 C C . LEU A 1 79 ? -13.242 4.357 10.708 1.00 92.31 79 LEU A C 1
ATOM 597 O O . LEU A 1 79 ? -14.138 4.957 11.294 1.00 92.31 79 LEU A O 1
ATOM 601 N N . VAL A 1 80 ? -12.179 3.871 11.350 1.00 90.06 80 VAL A N 1
ATOM 602 C CA . VAL A 1 80 ? -12.066 3.863 12.816 1.00 90.06 80 VAL A CA 1
ATOM 603 C C . VAL A 1 80 ? -11.604 5.207 13.374 1.00 90.06 80 VAL A C 1
ATOM 605 O O . VAL A 1 80 ? -12.169 5.684 14.352 1.00 90.06 80 VAL A O 1
ATOM 608 N N . GLU A 1 81 ? -10.575 5.815 12.788 1.00 89.25 81 GLU A N 1
ATOM 609 C CA . GLU A 1 81 ? -9.912 7.005 13.331 1.00 89.25 81 GLU A CA 1
ATOM 610 C C . GLU A 1 81 ? -10.493 8.302 12.764 1.00 89.25 81 GLU A C 1
ATOM 612 O O . GLU A 1 81 ? -10.725 9.235 13.528 1.00 89.25 81 GLU A O 1
ATOM 617 N N . ALA A 1 82 ? -10.766 8.368 11.455 1.00 89.81 82 ALA A N 1
ATOM 618 C CA . ALA A 1 82 ? -11.301 9.586 10.840 1.00 89.81 82 ALA A CA 1
ATOM 619 C C . ALA A 1 82 ? -12.826 9.696 10.992 1.00 89.81 82 ALA A C 1
ATOM 621 O O . ALA A 1 82 ? -13.341 10.787 11.224 1.00 89.81 82 ALA A O 1
ATOM 622 N N . LEU A 1 83 ? -13.550 8.575 10.888 1.00 89.69 83 LEU A N 1
ATOM 623 C CA . LEU A 1 83 ? -15.017 8.547 10.981 1.00 89.69 83 LEU A CA 1
ATOM 624 C C . LEU A 1 83 ? -15.542 8.069 12.345 1.00 89.69 83 LEU A C 1
ATOM 626 O O . LEU A 1 83 ? -16.749 8.079 12.578 1.00 89.69 83 LEU A O 1
ATOM 630 N N . GLY A 1 84 ? -14.659 7.638 13.250 1.00 86.06 84 GLY A N 1
ATOM 631 C CA . GLY A 1 84 ? -15.031 7.186 14.594 1.00 86.06 84 GLY A CA 1
ATOM 632 C C . GLY A 1 84 ? -15.833 5.878 14.641 1.00 86.06 84 GLY A C 1
ATOM 633 O O . GLY A 1 84 ? 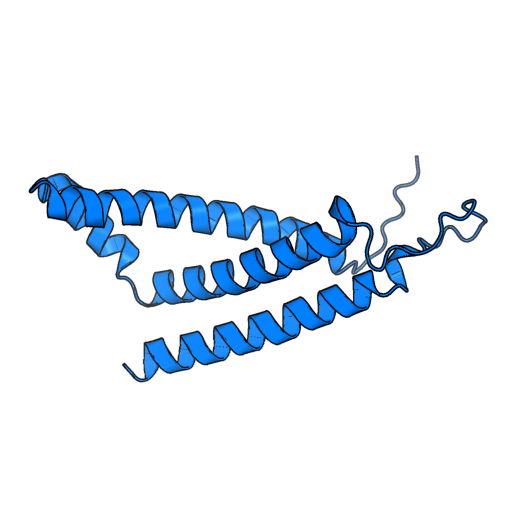-16.390 5.533 15.686 1.00 86.06 84 GLY A O 1
ATOM 634 N N . LEU A 1 85 ? -15.921 5.132 13.535 1.00 85.88 85 LEU A N 1
ATOM 635 C CA . LEU A 1 85 ? -16.739 3.925 13.445 1.00 85.88 85 LEU A CA 1
ATOM 636 C C . LEU A 1 85 ? -16.106 2.774 14.230 1.0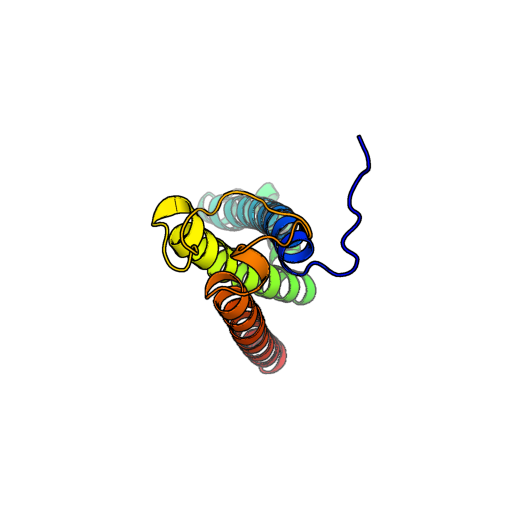0 85.88 85 LEU A C 1
ATOM 638 O O . LEU A 1 85 ? -14.939 2.430 14.066 1.00 85.88 85 LEU A O 1
ATOM 642 N N . GLY A 1 86 ? -16.901 2.129 15.083 1.00 78.31 86 GLY A N 1
ATOM 643 C CA . GLY A 1 86 ? -16.446 0.974 15.861 1.00 78.31 86 GLY A CA 1
ATOM 644 C C . GLY A 1 86 ? -15.545 1.311 17.057 1.00 78.31 86 GLY A C 1
ATOM 645 O O . GLY A 1 86 ? -15.056 0.392 17.732 1.00 78.31 86 GLY A O 1
ATOM 646 N N . LEU A 1 87 ? -15.368 2.603 17.361 1.00 80.88 87 LEU A N 1
ATOM 647 C CA . LEU A 1 87 ? -14.837 3.057 18.641 1.00 80.88 87 LEU A CA 1
ATOM 648 C C . LEU A 1 87 ? -15.890 2.842 19.736 1.00 80.88 87 LEU A C 1
ATOM 650 O O . LEU A 1 87 ? -17.063 3.181 19.589 1.00 80.88 87 LEU A O 1
ATOM 654 N N . GLY A 1 88 ? -15.473 2.234 20.847 1.00 74.00 88 GLY A N 1
ATOM 655 C CA . GLY A 1 88 ? -16.321 2.126 22.033 1.00 74.00 88 GLY A CA 1
ATOM 656 C C . GLY A 1 88 ? -16.543 3.496 22.679 1.00 74.00 88 GLY A C 1
ATOM 657 O O . GLY A 1 88 ? -15.753 4.418 22.476 1.00 74.00 88 GLY A O 1
ATOM 658 N N . LYS A 1 89 ? -17.590 3.621 23.503 1.00 75.62 89 LYS A N 1
ATOM 659 C CA . LYS A 1 89 ? -17.825 4.850 24.272 1.00 75.62 89 LYS A CA 1
ATOM 660 C C . LYS A 1 89 ? -16.603 5.159 25.155 1.00 75.62 89 LYS A C 1
ATOM 662 O O . LYS A 1 89 ? -16.108 4.240 25.820 1.00 75.62 89 LYS A O 1
ATOM 667 N N . PRO A 1 90 ? -16.127 6.419 25.191 1.00 72.62 90 PRO A N 1
ATOM 668 C CA . PRO A 1 90 ? -15.106 6.835 26.141 1.00 72.62 90 PRO A CA 1
ATOM 669 C C . PRO A 1 90 ? -15.571 6.507 27.562 1.00 72.62 90 PRO A C 1
ATOM 671 O O . PRO A 1 90 ? -16.675 6.868 27.963 1.00 72.62 90 PRO A O 1
ATOM 674 N N . GLY A 1 91 ? -14.743 5.781 28.305 1.00 73.00 91 GLY A N 1
ATOM 675 C CA . GLY A 1 91 ? -15.004 5.418 29.692 1.00 73.00 91 GLY A CA 1
ATOM 676 C C . GLY A 1 91 ? -13.854 5.882 30.568 1.00 73.00 91 GLY A C 1
ATOM 677 O O . GLY A 1 91 ? -12.703 5.895 30.130 1.00 73.00 91 GLY A O 1
ATOM 678 N N . ILE A 1 92 ? -14.160 6.252 31.810 1.00 77.88 92 ILE A N 1
ATOM 679 C CA . ILE A 1 92 ? -13.131 6.582 32.799 1.00 77.88 92 ILE A CA 1
ATOM 680 C C . ILE A 1 92 ? -12.274 5.324 33.017 1.00 77.88 92 ILE A C 1
ATOM 682 O O . ILE A 1 92 ? -12.840 4.281 33.362 1.00 77.88 92 ILE A O 1
ATOM 686 N N . PRO A 1 93 ? -10.941 5.384 32.838 1.00 74.00 93 PRO A N 1
ATOM 687 C CA . PRO A 1 93 ? -10.075 4.241 33.088 1.00 74.00 93 PRO A CA 1
ATOM 688 C C . PRO A 1 93 ? -10.144 3.872 34.573 1.00 74.00 93 PRO A C 1
ATOM 690 O O . PRO A 1 93 ? -9.637 4.600 35.424 1.00 74.00 93 PRO A O 1
ATOM 693 N N . ARG A 1 94 ? -10.794 2.752 34.897 1.00 78.12 94 ARG A N 1
ATOM 694 C CA . ARG A 1 94 ? -10.813 2.187 36.252 1.00 78.12 94 ARG A CA 1
ATOM 695 C C . ARG A 1 94 ? -9.883 0.976 36.302 1.00 78.12 94 ARG A C 1
ATOM 697 O O . ARG A 1 94 ? -9.816 0.249 35.313 1.00 78.12 94 ARG A O 1
ATOM 704 N N . PRO A 1 95 ? -9.174 0.732 37.414 1.00 79.25 95 PRO A N 1
ATOM 705 C CA . PRO A 1 95 ? -8.443 -0.514 37.598 1.00 79.25 95 PRO A CA 1
ATOM 706 C C . PRO A 1 95 ? -9.393 -1.728 37.506 1.00 79.25 95 PRO A C 1
ATOM 708 O O . PRO A 1 95 ? -10.474 -1.676 38.093 1.00 79.25 95 PRO A O 1
ATOM 711 N N . PRO A 1 96 ? -9.011 -2.819 36.814 1.00 75.06 96 PRO A N 1
ATOM 712 C CA . PRO A 1 96 ? -7.814 -2.963 35.983 1.00 75.06 96 PRO A CA 1
ATOM 713 C C . PRO A 1 96 ? -7.917 -2.143 34.685 1.00 75.06 96 PRO A C 1
ATOM 715 O O . PRO A 1 96 ? -8.926 -2.201 33.987 1.00 75.06 96 PRO A O 1
ATOM 718 N N . TYR A 1 97 ? -6.852 -1.408 34.338 1.00 72.12 97 TYR A N 1
ATOM 719 C CA . TYR A 1 97 ? -6.791 -0.553 33.144 1.00 72.12 97 TYR A CA 1
ATOM 720 C C . TYR A 1 97 ? -6.820 -1.383 31.847 1.00 72.12 97 TYR A C 1
ATOM 722 O O . TYR A 1 97 ? -5.784 -1.685 31.253 1.00 72.12 97 TYR A O 1
ATOM 730 N N . ILE A 1 98 ? -8.016 -1.768 31.410 1.00 67.25 98 ILE A N 1
ATOM 731 C CA . ILE A 1 98 ? -8.261 -2.496 30.164 1.00 67.25 98 ILE A CA 1
ATOM 732 C C . ILE A 1 98 ? -8.750 -1.486 29.130 1.00 67.25 98 ILE A C 1
ATOM 734 O O . ILE A 1 98 ? -9.747 -0.801 29.344 1.00 67.25 98 ILE A O 1
ATOM 738 N N . SER A 1 99 ? -8.070 -1.382 27.989 1.00 65.56 99 SER A N 1
ATOM 739 C CA . SER A 1 99 ? -8.512 -0.468 26.936 1.00 65.56 99 SER A CA 1
ATOM 740 C C . SER A 1 99 ? -9.750 -1.015 26.224 1.00 65.56 99 SER A C 1
ATOM 742 O O . SER A 1 99 ? -9.729 -2.128 25.692 1.00 65.56 99 SER A O 1
ATOM 744 N N . THR A 1 100 ? -10.799 -0.201 26.141 1.00 63.44 100 THR A N 1
ATOM 745 C CA . THR A 1 100 ? -12.086 -0.531 25.508 1.00 63.44 100 THR A CA 1
ATOM 746 C C . THR A 1 100 ? -11.940 -0.925 24.031 1.00 63.44 100 THR A C 1
ATOM 748 O O . THR A 1 100 ? -12.657 -1.799 23.546 1.00 63.44 100 THR A O 1
ATOM 751 N N . SER A 1 101 ? -10.953 -0.354 23.330 1.00 61.28 101 SER A N 1
ATOM 752 C CA . SER A 1 101 ? -10.633 -0.647 21.921 1.00 61.28 101 SER A CA 1
ATOM 753 C C . SER A 1 101 ? -10.144 -2.080 21.673 1.00 61.28 101 SER A C 1
ATOM 755 O O . SER A 1 101 ? -10.268 -2.598 20.568 1.00 61.28 101 SER A O 1
ATOM 757 N N . LEU A 1 102 ? -9.636 -2.774 22.699 1.00 61.25 102 LEU A N 1
ATOM 758 C CA . LEU A 1 102 ? -9.166 -4.157 22.566 1.00 61.25 102 LEU A CA 1
ATOM 759 C C . LEU A 1 102 ? -10.308 -5.186 22.575 1.00 61.25 102 LEU A C 1
ATOM 761 O O . LEU A 1 102 ? -10.042 -6.369 22.412 1.00 61.25 102 LEU A O 1
ATOM 765 N N . ARG A 1 103 ? -11.571 -4.796 22.764 1.00 64.75 103 ARG A N 1
ATOM 766 C CA . ARG A 1 103 ? -12.725 -5.718 22.691 1.00 64.75 103 ARG A CA 1
ATOM 767 C C . ARG A 1 103 ? -13.824 -5.240 21.738 1.00 64.75 103 ARG A C 1
ATOM 769 O O . ARG A 1 103 ? -14.881 -5.857 21.686 1.00 64.75 103 ARG A O 1
ATOM 776 N N . SER A 1 104 ? -13.596 -4.148 21.013 1.00 73.50 104 SER A N 1
ATOM 777 C CA . SER A 1 104 ? -14.620 -3.506 20.189 1.00 73.50 104 SER A CA 1
ATOM 778 C C . SER A 1 104 ? -14.608 -3.986 18.735 1.00 73.50 104 SER A C 1
ATOM 780 O O . SER A 1 104 ? -13.767 -4.789 18.318 1.00 73.50 104 SER A O 1
ATOM 782 N N . ALA A 1 105 ? -15.532 -3.431 17.946 1.00 84.12 105 ALA A N 1
ATOM 783 C CA . ALA A 1 105 ? -15.609 -3.615 16.501 1.00 84.12 105 ALA A CA 1
ATOM 784 C C . ALA A 1 105 ? -14.287 -3.290 15.778 1.00 84.12 105 ALA A C 1
ATOM 786 O O . ALA A 1 105 ? -13.995 -3.913 14.764 1.00 84.12 105 ALA A O 1
ATOM 787 N N . GLN A 1 106 ? -13.436 -2.412 16.326 1.00 85.94 106 GLN A N 1
ATOM 788 C CA . GLN A 1 106 ? -12.093 -2.148 15.791 1.00 85.94 106 GLN A CA 1
ATOM 789 C C . GLN A 1 106 ? -11.250 -3.426 15.665 1.00 85.94 106 GLN A C 1
ATOM 791 O O . GLN A 1 106 ? -10.634 -3.663 14.625 1.00 85.94 106 GLN A O 1
ATOM 796 N N . ARG A 1 107 ? -11.255 -4.279 16.698 1.00 86.25 107 ARG A N 1
ATOM 797 C CA . ARG A 1 107 ? -10.503 -5.537 16.668 1.00 86.25 107 ARG A CA 1
ATOM 798 C C . ARG A 1 107 ? -11.075 -6.480 15.614 1.00 86.25 107 ARG A C 1
ATOM 800 O O . ARG A 1 107 ? -10.307 -7.133 14.916 1.00 86.25 107 ARG A O 1
ATOM 807 N N . LEU A 1 108 ? -12.398 -6.556 15.485 1.00 89.44 108 LEU A N 1
ATOM 808 C CA . LEU A 1 108 ? -13.044 -7.372 14.455 1.00 89.44 108 LEU A CA 1
ATOM 809 C C . LEU A 1 108 ? -12.663 -6.889 13.046 1.00 89.44 108 LEU A C 1
ATOM 811 O O . LEU A 1 108 ? -12.259 -7.698 12.215 1.00 89.44 108 LEU A O 1
ATOM 815 N N . LEU A 1 109 ? -12.693 -5.575 12.807 1.00 91.19 109 LEU A N 1
ATOM 816 C CA . LEU A 1 109 ? -12.262 -4.970 11.545 1.00 91.19 109 LEU A CA 1
ATOM 817 C C . LEU A 1 109 ? -10.803 -5.298 11.218 1.00 91.19 109 LEU A C 1
ATOM 819 O O . LEU A 1 109 ? -10.486 -5.554 10.060 1.00 91.19 109 LEU A O 1
ATOM 823 N N . LEU A 1 110 ? -9.912 -5.347 12.215 1.00 92.25 110 LEU A N 1
ATOM 824 C CA . LEU A 1 110 ? -8.531 -5.770 11.982 1.00 92.25 110 LEU A CA 1
ATOM 825 C C . LEU A 1 110 ? -8.450 -7.225 11.493 1.00 92.25 110 LEU A C 1
ATOM 827 O O . LEU A 1 110 ? -7.694 -7.509 10.567 1.00 92.25 110 LEU A O 1
ATOM 831 N N . HIS A 1 111 ? -9.234 -8.142 12.068 1.00 92.19 111 HIS A N 1
ATOM 832 C CA . HIS A 1 111 ? -9.266 -9.532 11.595 1.00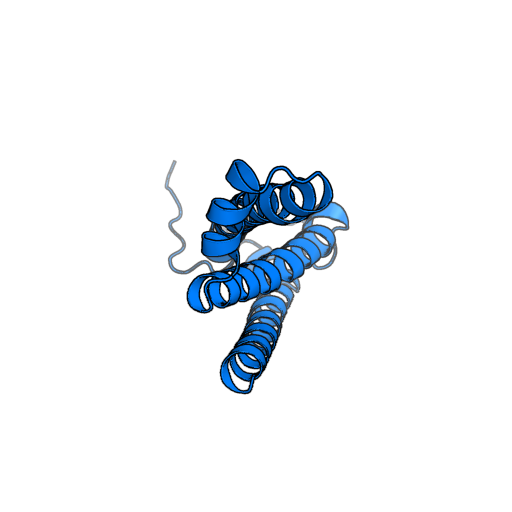 92.19 111 HIS A CA 1
ATOM 833 C C . HIS A 1 111 ? -9.806 -9.618 10.163 1.00 92.19 111 HIS A C 1
ATOM 835 O O . HIS A 1 111 ? -9.217 -10.316 9.340 1.00 92.19 111 HIS A O 1
ATOM 841 N N . PHE A 1 112 ? -10.857 -8.855 9.838 1.00 94.62 112 PHE A N 1
ATOM 842 C CA . PHE A 1 112 ? -11.361 -8.748 8.465 1.00 94.62 112 PHE A CA 1
ATOM 843 C C . PHE A 1 112 ? -10.287 -8.266 7.489 1.00 94.62 112 PHE A C 1
ATOM 845 O O . PHE A 1 112 ? -10.114 -8.873 6.436 1.00 94.62 112 PHE A O 1
ATOM 852 N N . VAL A 1 113 ? -9.522 -7.231 7.850 1.00 95.81 113 VAL A N 1
ATOM 853 C CA . VAL A 1 113 ? -8.400 -6.747 7.031 1.00 95.81 113 VAL A CA 1
ATOM 854 C C . VAL A 1 113 ? -7.377 -7.852 6.785 1.00 95.81 113 VAL A C 1
ATOM 856 O O . VAL A 1 113 ? -6.958 -8.034 5.648 1.00 95.81 113 VAL A O 1
ATOM 859 N N . VAL A 1 114 ? -6.985 -8.605 7.817 1.00 95.25 114 VAL A N 1
ATOM 860 C CA . VAL A 1 114 ? -5.987 -9.678 7.678 1.00 95.25 114 VAL A CA 1
ATOM 861 C C . VAL A 1 114 ? -6.493 -10.798 6.768 1.00 95.25 114 VAL A C 1
ATOM 863 O O . VAL A 1 114 ? -5.756 -11.236 5.888 1.00 95.25 114 VAL A O 1
ATOM 866 N N . VAL A 1 115 ? -7.746 -11.231 6.936 1.00 97.44 115 VAL A N 1
ATOM 867 C CA . VAL A 1 115 ? -8.347 -12.280 6.097 1.00 97.44 115 VAL A CA 1
ATOM 868 C C . VAL A 1 115 ? -8.451 -11.819 4.644 1.00 97.44 115 VAL A C 1
ATOM 870 O O . VAL A 1 115 ? -7.980 -12.518 3.750 1.00 97.44 115 VAL A O 1
ATOM 873 N N . LEU A 1 116 ? -9.003 -10.629 4.397 1.00 97.88 116 LEU A N 1
ATOM 874 C CA . LEU A 1 116 ? -9.151 -10.093 3.042 1.00 97.88 116 LEU A CA 1
ATOM 875 C C . LEU A 1 116 ? -7.798 -9.846 2.368 1.00 97.88 116 LEU A C 1
ATOM 877 O O . LEU A 1 116 ? -7.636 -10.175 1.195 1.00 97.88 116 LEU A O 1
ATOM 881 N N . ALA A 1 117 ? -6.808 -9.330 3.103 1.00 97.00 117 ALA A N 1
ATOM 882 C CA . ALA A 1 117 ? -5.454 -9.170 2.585 1.00 97.00 117 ALA A CA 1
ATOM 883 C C . ALA A 1 117 ? -4.832 -10.529 2.233 1.00 97.00 117 ALA A C 1
ATOM 885 O O . ALA A 1 117 ? -4.226 -10.660 1.175 1.00 97.00 117 ALA A O 1
ATOM 886 N N . GLY A 1 118 ? -5.026 -11.552 3.071 1.00 97.12 118 GLY A N 1
ATOM 887 C CA . GLY A 1 118 ? -4.573 -12.916 2.793 1.00 97.12 118 GLY A CA 1
ATOM 888 C C . GLY A 1 118 ? -5.202 -13.507 1.529 1.00 97.12 118 GLY A C 1
ATOM 889 O O . GLY A 1 118 ? -4.488 -14.064 0.698 1.00 97.12 118 GLY A O 1
ATOM 890 N N . LEU A 1 119 ? -6.512 -13.326 1.336 1.00 98.00 119 LEU A N 1
ATOM 891 C CA . LEU A 1 119 ? -7.213 -13.757 0.120 1.00 98.00 119 LEU A CA 1
ATOM 892 C C . LEU A 1 119 ? -6.709 -13.017 -1.126 1.00 98.00 119 LEU A C 1
ATOM 894 O O . LEU A 1 119 ? -6.451 -13.645 -2.150 1.00 98.00 119 LEU A O 1
ATOM 898 N N . ALA A 1 120 ? -6.513 -11.700 -1.034 1.00 96.75 120 ALA A N 1
ATOM 899 C CA . ALA A 1 120 ? -5.962 -10.903 -2.127 1.00 96.75 120 ALA A CA 1
ATOM 900 C C . ALA A 1 120 ? -4.532 -11.340 -2.492 1.00 96.75 120 ALA A C 1
ATOM 902 O O . ALA A 1 120 ? -4.195 -11.424 -3.671 1.00 96.75 120 ALA A O 1
ATOM 903 N N . VAL A 1 121 ? -3.706 -11.676 -1.497 1.00 96.38 121 VAL A N 1
ATOM 904 C CA . VAL A 1 121 ? -2.355 -12.216 -1.710 1.00 96.38 121 VAL A CA 1
ATOM 905 C C . VAL A 1 121 ? -2.394 -13.596 -2.354 1.00 96.38 121 VAL A C 1
ATOM 907 O O . VAL A 1 121 ? -1.621 -13.845 -3.274 1.00 96.38 121 VAL A O 1
ATOM 910 N N . ALA A 1 122 ? -3.287 -14.483 -1.913 1.00 95.75 122 ALA A N 1
ATOM 911 C CA . ALA A 1 122 ? -3.446 -15.805 -2.513 1.00 95.75 122 ALA A CA 1
ATOM 912 C C . ALA A 1 122 ? -3.876 -15.705 -3.984 1.00 95.75 122 ALA A C 1
ATOM 914 O O . ALA A 1 122 ? -3.308 -16.380 -4.843 1.00 95.75 122 ALA A O 1
ATOM 915 N N . LEU A 1 123 ? -4.816 -14.804 -4.289 1.00 95.19 123 LEU A N 1
ATOM 916 C CA . LEU A 1 123 ? -5.216 -14.508 -5.661 1.00 95.19 123 LEU A CA 1
ATOM 917 C C . LEU A 1 123 ? -4.043 -13.947 -6.478 1.00 95.19 123 LEU A C 1
ATOM 919 O O . LEU A 1 123 ? -3.790 -14.418 -7.582 1.00 95.19 123 LEU A O 1
ATOM 923 N N . ALA A 1 124 ? -3.291 -12.986 -5.935 1.00 93.19 124 ALA A N 1
ATOM 924 C CA . ALA A 1 124 ? -2.117 -12.433 -6.607 1.00 93.19 124 ALA A CA 1
ATOM 925 C C . ALA A 1 124 ? -1.044 -13.503 -6.873 1.00 93.19 124 ALA A C 1
ATOM 927 O O . ALA A 1 124 ? -0.474 -13.536 -7.960 1.00 93.19 124 ALA A O 1
ATOM 928 N N . ALA A 1 125 ? -0.795 -14.401 -5.915 1.00 92.88 125 ALA A N 1
ATOM 929 C CA . ALA A 1 125 ? 0.114 -15.530 -6.093 1.00 92.88 125 ALA A CA 1
ATOM 930 C C . ALA A 1 125 ? -0.347 -16.431 -7.243 1.00 92.88 125 ALA A C 1
ATOM 932 O O . ALA A 1 125 ? 0.443 -16.734 -8.133 1.00 92.88 125 ALA A O 1
ATOM 933 N N . TYR A 1 126 ? -1.630 -16.809 -7.251 1.00 93.44 126 TYR A N 1
ATOM 934 C CA . TYR A 1 126 ? -2.211 -17.622 -8.315 1.00 93.44 126 TYR A CA 1
ATOM 935 C C . TYR A 1 126 ? -2.024 -16.963 -9.686 1.00 93.44 126 TYR A C 1
ATOM 937 O O . TYR A 1 126 ? -1.508 -17.599 -10.599 1.00 93.44 126 TYR A O 1
ATOM 945 N N . LEU A 1 127 ? -2.348 -15.673 -9.813 1.00 91.12 127 LEU A N 1
ATOM 946 C CA . LEU A 1 127 ? -2.221 -14.938 -11.073 1.00 91.12 127 LEU A CA 1
ATOM 947 C C . LEU A 1 127 ? -0.767 -14.790 -11.548 1.00 91.12 127 LEU A C 1
ATOM 949 O O . LEU A 1 127 ? -0.523 -14.834 -12.746 1.00 91.12 127 LEU A O 1
ATOM 953 N N . LEU A 1 128 ? 0.201 -14.627 -10.642 1.00 88.38 128 LEU A N 1
ATOM 954 C CA . LEU A 1 128 ? 1.623 -14.471 -10.994 1.00 88.38 128 LEU A CA 1
ATOM 955 C C . LEU A 1 128 ? 2.344 -15.794 -11.312 1.00 88.38 128 LEU A C 1
ATOM 957 O O . LEU A 1 128 ? 3.450 -15.772 -11.869 1.00 88.38 128 LEU A O 1
ATOM 961 N N . ILE A 1 129 ? 1.772 -16.922 -10.881 1.00 87.81 129 ILE A N 1
ATOM 962 C CA . ILE A 1 129 ? 2.294 -18.273 -11.128 1.00 87.81 129 ILE A CA 1
ATOM 963 C C . ILE A 1 129 ? 1.630 -18.888 -12.360 1.00 87.81 129 ILE A C 1
ATOM 965 O O . ILE A 1 129 ? 2.316 -19.517 -13.160 1.00 87.81 129 ILE A O 1
ATOM 969 N N . ALA A 1 130 ? 0.313 -18.719 -12.504 1.00 85.38 130 ALA A N 1
ATOM 970 C CA . ALA A 1 130 ? -0.456 -19.275 -13.614 1.00 85.38 130 ALA A CA 1
ATOM 971 C C . ALA A 1 130 ? -0.194 -18.563 -14.954 1.00 85.38 130 ALA A C 1
ATOM 973 O O . ALA A 1 130 ? -0.527 -19.122 -15.997 1.00 85.38 130 ALA A O 1
ATOM 974 N N . TRP A 1 131 ? 0.403 -17.367 -14.917 1.00 69.31 131 TRP A N 1
ATOM 975 C CA . TRP A 1 131 ? 0.733 -16.528 -16.072 1.00 69.31 131 TRP A CA 1
ATOM 976 C C . TRP A 1 131 ? 2.159 -15.950 -15.945 1.00 69.31 131 TRP A C 1
ATOM 978 O O . TRP A 1 131 ? 2.754 -15.608 -16.987 1.00 69.31 131 TRP A O 1
#